Protein AF-A0A093IL78-F1 (afdb_monomer)

Solvent-accessible surface area (backbone atoms only — not comparable to full-atom values): 2815 Å² total; per-residue (Å²): 138,89,77,86,89,76,56,72,69,61,50,52,53,50,48,64,55,23,60,80,68,38,69,69,51,44,57,58,52,59,59,74,78,57,85,88,83,85,76,87,129

Mean predicted aligned error: 3.41 Å

Structure (mmCIF, N/CA/C/O backbone):
data_AF-A0A093IL78-F1
#
_entry.id   AF-A0A093IL78-F1
#
loop_
_atom_site.group_PDB
_atom_site.id
_atom_site.type_symbol
_atom_site.label_atom_id
_atom_site.label_alt_id
_atom_site.label_comp_id
_atom_site.label_asym_id
_atom_site.label_entity_id
_atom_site.label_seq_id
_atom_site.pdbx_PDB_ins_code
_atom_site.Cartn_x
_atom_site.Cartn_y
_atom_site.Cartn_z
_atom_site.occupancy
_atom_site.B_iso_or_equiv
_atom_site.auth_seq_id
_atom_site.auth_comp_id
_atom_site.auth_asym_id
_atom_site.auth_atom_id
_atom_site.pdbx_PDB_model_num
ATOM 1 N N . CYS A 1 1 ? 13.258 -17.907 -14.476 1.00 78.31 1 CYS A N 1
ATOM 2 C CA . CYS A 1 1 ? 12.950 -17.780 -13.035 1.00 78.31 1 CYS A CA 1
ATOM 3 C C . CYS A 1 1 ? 11.698 -16.930 -12.873 1.00 78.31 1 CYS A C 1
ATOM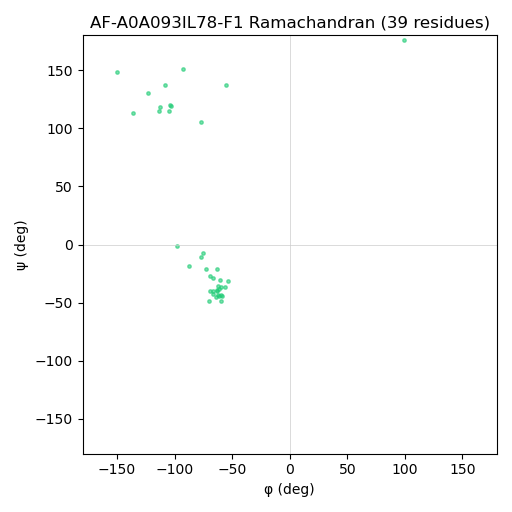 5 O O . CYS A 1 1 ? 11.627 -15.893 -13.517 1.00 78.31 1 CYS A O 1
ATOM 7 N N . ASN A 1 2 ? 10.718 -17.369 -12.080 1.00 86.62 2 ASN A N 1
ATOM 8 C CA . ASN A 1 2 ? 9.512 -16.591 -11.780 1.00 86.62 2 ASN A CA 1
ATOM 9 C C . ASN A 1 2 ? 9.657 -16.029 -10.362 1.00 86.62 2 ASN A C 1
ATOM 11 O O . ASN A 1 2 ? 9.835 -16.803 -9.424 1.00 86.62 2 ASN A O 1
ATOM 15 N N . LEU A 1 3 ? 9.634 -14.705 -10.212 1.00 91.06 3 LEU A N 1
ATOM 16 C CA . LEU A 1 3 ? 9.703 -14.038 -8.914 1.00 91.06 3 LEU A CA 1
ATOM 17 C C . LEU A 1 3 ? 8.362 -13.359 -8.656 1.00 91.06 3 LEU A C 1
ATOM 19 O O . LEU A 1 3 ? 7.963 -12.471 -9.406 1.00 91.06 3 LEU A O 1
ATOM 23 N N . LYS A 1 4 ? 7.663 -13.767 -7.595 1.00 90.88 4 LYS A N 1
ATOM 24 C CA . LYS A 1 4 ? 6.436 -13.094 -7.164 1.00 90.88 4 LYS A CA 1
ATOM 25 C C . LYS A 1 4 ? 6.822 -11.806 -6.434 1.00 90.88 4 LYS A C 1
ATOM 27 O O . LYS A 1 4 ? 7.304 -11.859 -5.311 1.00 90.88 4 LYS A O 1
ATOM 32 N N . ILE A 1 5 ? 6.629 -10.666 -7.093 1.00 94.50 5 ILE A N 1
ATOM 33 C CA . ILE A 1 5 ? 7.072 -9.345 -6.606 1.00 94.50 5 ILE A CA 1
ATOM 34 C C . ILE A 1 5 ? 6.016 -8.688 -5.696 1.00 94.50 5 ILE A C 1
ATOM 36 O O . ILE A 1 5 ? 6.329 -7.783 -4.933 1.00 94.50 5 ILE A O 1
ATOM 40 N N . PHE A 1 6 ? 4.760 -9.148 -5.763 1.00 96.50 6 PHE A N 1
ATOM 41 C CA . PHE A 1 6 ? 3.663 -8.624 -4.952 1.00 96.50 6 PHE A CA 1
ATOM 42 C C . PHE A 1 6 ? 2.601 -9.690 -4.654 1.00 96.50 6 PHE A C 1
ATOM 44 O O . PHE A 1 6 ? 2.349 -10.587 -5.468 1.00 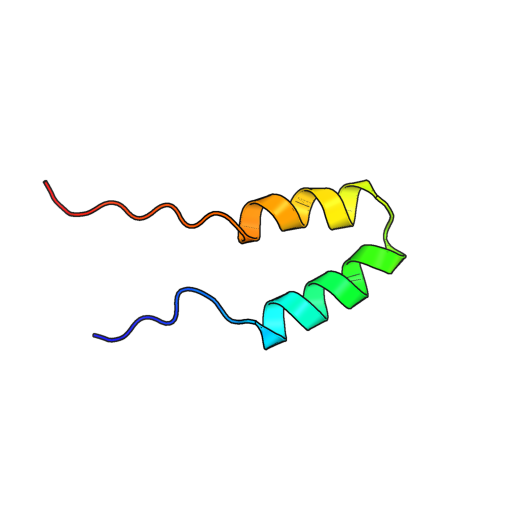96.50 6 PHE A O 1
ATOM 51 N N . ASN A 1 7 ? 1.953 -9.582 -3.492 1.00 96.00 7 ASN A N 1
ATOM 52 C CA . ASN A 1 7 ? 0.868 -10.463 -3.073 1.00 96.00 7 ASN A CA 1
ATOM 53 C C . ASN A 1 7 ? -0.295 -9.668 -2.458 1.00 96.00 7 ASN A C 1
ATOM 55 O O . ASN A 1 7 ? -0.181 -9.129 -1.362 1.00 96.00 7 ASN A O 1
ATOM 59 N N . ASN A 1 8 ? -1.447 -9.667 -3.131 1.00 94.94 8 ASN A N 1
ATOM 60 C CA . ASN A 1 8 ? -2.640 -8.951 -2.669 1.00 94.94 8 ASN A CA 1
ATOM 61 C C . ASN A 1 8 ? -3.176 -9.453 -1.321 1.00 94.94 8 ASN A C 1
ATOM 63 O O . ASN A 1 8 ? -3.671 -8.656 -0.533 1.00 94.94 8 ASN A O 1
ATOM 67 N N . GLN A 1 9 ? -3.094 -10.757 -1.044 1.00 97.44 9 GLN A N 1
ATOM 68 C CA . GLN A 1 9 ? -3.619 -11.312 0.210 1.00 97.44 9 GLN A CA 1
ATOM 69 C C . GLN A 1 9 ? -2.781 -10.869 1.411 1.00 97.44 9 GLN A C 1
ATOM 71 O O . GLN A 1 9 ? -3.316 -10.525 2.459 1.00 97.44 9 GLN A O 1
ATOM 76 N N . GLU A 1 10 ? -1.464 -10.833 1.229 1.00 96.19 10 GLU A N 1
ATOM 77 C CA . GLU A 1 10 ? -0.521 -10.349 2.234 1.00 96.19 10 GLU A CA 1
ATOM 78 C C . GLU A 1 10 ? -0.696 -8.846 2.472 1.00 96.19 10 GLU A C 1
ATOM 80 O O . GLU A 1 10 ? -0.781 -8.403 3.616 1.00 96.19 10 GLU A O 1
ATOM 85 N N . PHE A 1 11 ? -0.865 -8.074 1.394 1.00 97.06 11 PHE A N 1
ATOM 86 C CA . PHE A 1 11 ? -1.171 -6.649 1.489 1.00 97.06 11 PHE A CA 1
ATOM 87 C C . PHE A 1 11 ? -2.481 -6.384 2.244 1.00 97.06 11 PHE A C 1
ATOM 89 O O . PHE A 1 11 ? -2.528 -5.504 3.100 1.00 97.06 11 PHE A O 1
ATOM 96 N N . ALA A 1 12 ? -3.536 -7.156 1.971 1.00 97.19 12 ALA A N 1
ATOM 97 C CA . ALA A 1 12 ? -4.821 -7.011 2.652 1.00 97.19 12 ALA A CA 1
ATOM 98 C C . ALA A 1 12 ? -4.714 -7.290 4.161 1.00 97.19 12 ALA A C 1
ATOM 100 O O . ALA A 1 12 ? -5.301 -6.560 4.961 1.00 97.19 12 ALA A O 1
ATOM 101 N N . ALA A 1 13 ? -3.937 -8.305 4.554 1.00 97.25 13 ALA A N 1
ATOM 102 C CA . ALA A 1 13 ? -3.686 -8.610 5.961 1.00 97.25 13 ALA A CA 1
ATOM 103 C C . ALA A 1 13 ? -2.927 -7.471 6.666 1.00 97.25 13 ALA A C 1
ATOM 105 O O . ALA A 1 13 ? -3.327 -7.044 7.751 1.00 97.25 13 A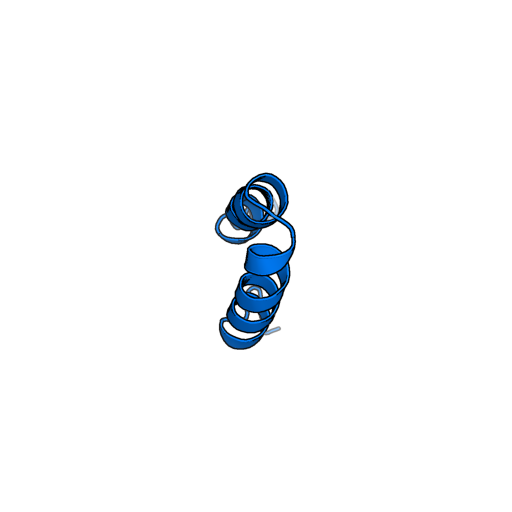LA A O 1
ATOM 106 N N . LEU A 1 14 ? -1.882 -6.934 6.025 1.00 96.31 14 LEU A N 1
ATOM 107 C CA . LEU A 1 14 ? -1.124 -5.788 6.538 1.00 96.31 14 LEU A CA 1
ATOM 108 C C . LEU A 1 14 ? -2.001 -4.539 6.664 1.00 96.31 14 LEU A C 1
ATOM 110 O O . LEU A 1 14 ? -1.968 -3.871 7.692 1.00 96.31 14 LEU A O 1
ATOM 114 N N . LEU A 1 15 ? -2.842 -4.257 5.665 1.00 96.75 15 LEU A N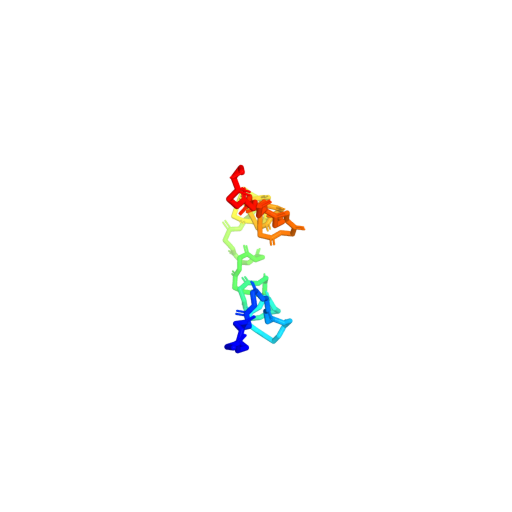 1
ATOM 115 C CA . LEU A 1 15 ? -3.776 -3.134 5.709 1.00 96.75 15 LEU A CA 1
ATOM 116 C C . LEU A 1 15 ? -4.744 -3.252 6.891 1.00 96.75 15 LEU A C 1
ATOM 118 O O . LEU A 1 15 ? -4.891 -2.301 7.657 1.00 96.75 15 LEU A O 1
ATOM 122 N N . ALA A 1 16 ? -5.367 -4.420 7.073 1.00 97.00 16 ALA A N 1
ATOM 123 C CA . ALA A 1 16 ? -6.289 -4.660 8.182 1.00 97.00 16 ALA A CA 1
ATOM 124 C C . ALA A 1 16 ? -5.612 -4.479 9.553 1.00 97.00 16 ALA A C 1
ATOM 126 O O . ALA A 1 16 ? -6.220 -3.950 10.486 1.00 97.00 16 ALA A O 1
ATOM 127 N N . GLN A 1 17 ? -4.340 -4.868 9.674 1.00 96.19 17 GLN A N 1
ATOM 128 C CA . GLN A 1 17 ? -3.562 -4.658 10.890 1.00 96.19 17 GLN A CA 1
ATOM 129 C C . GLN A 1 17 ? -3.233 -3.173 11.112 1.00 96.19 17 GLN A C 1
ATOM 131 O O . GLN A 1 17 ? -3.467 -2.652 12.205 1.00 96.19 17 GLN A O 1
ATOM 136 N N . SER A 1 18 ? -2.730 -2.477 10.088 1.00 96.31 18 SER A N 1
ATOM 137 C CA . SER A 1 18 ? -2.261 -1.091 10.206 1.00 96.31 18 SER A CA 1
ATOM 138 C C . SER A 1 18 ? -3.379 -0.079 10.443 1.00 96.31 18 SER A C 1
ATOM 140 O O . SER A 1 18 ? -3.129 0.935 11.089 1.00 96.31 18 SER A O 1
ATOM 142 N N . VAL A 1 19 ? -4.616 -0.349 10.005 1.00 95.44 19 VAL A N 1
ATOM 143 C CA . VAL A 1 19 ? -5.771 0.527 10.301 1.00 95.44 19 VAL A CA 1
ATOM 144 C C . VAL A 1 19 ? -5.957 0.724 11.810 1.00 95.44 19 VAL A C 1
ATOM 146 O O . VAL A 1 19 ? -6.248 1.832 12.254 1.00 95.44 19 VAL A O 1
ATOM 149 N N . ASN A 1 20 ? -5.710 -0.314 12.614 1.00 94.69 20 ASN A N 1
ATOM 150 C CA . ASN A 1 20 ? -5.831 -0.249 14.074 1.00 94.69 20 ASN A CA 1
ATOM 151 C C . ASN A 1 20 ? -4.648 0.462 14.758 1.00 94.69 20 ASN A C 1
ATOM 153 O O . ASN A 1 20 ? -4.710 0.752 15.949 1.00 94.69 20 ASN A O 1
ATOM 157 N N . GLN A 1 21 ? -3.568 0.738 14.022 1.00 94.56 21 GLN A N 1
ATOM 158 C CA . GLN A 1 21 ? -2.339 1.359 14.529 1.00 94.56 21 GLN A CA 1
ATOM 159 C C . GLN A 1 21 ? -2.282 2.872 14.256 1.00 94.56 21 GLN A C 1
ATOM 161 O O . GLN A 1 21 ? -1.330 3.538 14.658 1.00 94.56 21 GLN A O 1
ATOM 166 N N . GLY A 1 22 ? -3.306 3.423 13.597 1.00 94.31 22 GLY A N 1
ATOM 167 C CA . GLY A 1 22 ? -3.434 4.848 13.304 1.00 94.31 22 GLY A CA 1
ATOM 168 C C . GLY A 1 22 ? -3.013 5.235 11.884 1.00 94.31 22 GLY A C 1
ATOM 169 O O . GLY A 1 22 ? -2.550 4.423 11.084 1.00 94.31 22 GLY A O 1
ATOM 170 N N . PHE A 1 23 ? -3.199 6.517 11.564 1.00 94.88 23 PHE A N 1
ATOM 171 C CA . PHE A 1 23 ? -3.017 7.052 10.211 1.00 94.88 23 PHE A CA 1
ATOM 172 C C . PHE A 1 23 ? -1.601 6.842 9.665 1.00 94.88 23 PHE A C 1
ATOM 174 O O . PHE A 1 23 ? -1.439 6.433 8.518 1.00 94.88 23 PHE A O 1
ATOM 181 N N . GLU A 1 24 ? -0.577 7.098 10.481 1.00 96.06 24 GLU A N 1
ATOM 182 C CA . GLU A 1 24 ? 0.816 7.016 10.040 1.00 96.06 24 GLU A CA 1
ATOM 183 C C . GLU A 1 24 ? 1.201 5.592 9.611 1.00 96.06 24 GLU A C 1
ATOM 185 O O . GLU A 1 24 ? 1.856 5.416 8.582 1.00 96.06 24 GLU A O 1
ATOM 190 N N . ALA A 1 25 ? 0.718 4.573 10.330 1.00 94.75 25 ALA A N 1
ATOM 191 C CA . ALA A 1 25 ? 0.946 3.172 9.989 1.00 94.75 25 ALA A CA 1
ATOM 192 C C . ALA A 1 25 ? 0.349 2.814 8.617 1.00 94.75 25 ALA A C 1
ATOM 194 O O . ALA A 1 25 ? 1.023 2.197 7.793 1.00 94.75 25 ALA A O 1
ATOM 195 N N . VAL A 1 26 ? -0.881 3.259 8.331 1.00 96.12 26 VAL A N 1
ATOM 196 C CA . VAL A 1 26 ? -1.521 3.064 7.017 1.00 96.12 26 VAL A CA 1
ATOM 197 C C . VAL A 1 26 ? -0.800 3.859 5.926 1.00 96.12 26 VAL A C 1
ATOM 199 O O . VAL A 1 26 ? -0.586 3.348 4.828 1.00 96.12 26 VAL A O 1
ATOM 202 N N . TYR A 1 27 ? -0.377 5.090 6.220 1.00 96.94 27 TYR A N 1
ATOM 203 C CA . TYR A 1 27 ? 0.312 5.948 5.257 1.00 96.94 27 TYR A CA 1
ATOM 204 C C . TYR A 1 27 ? 1.629 5.327 4.770 1.00 96.94 27 TYR A C 1
ATOM 206 O O . TYR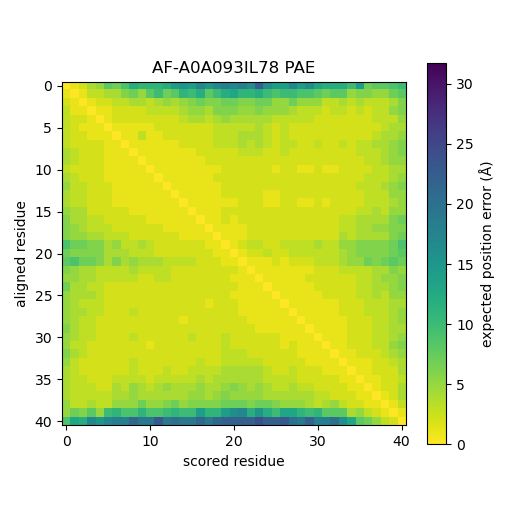 A 1 27 ? 1.922 5.371 3.571 1.00 96.94 27 TYR A O 1
ATOM 214 N N . GLN A 1 28 ? 2.384 4.666 5.655 1.00 94.88 28 GLN A N 1
ATOM 215 C CA . GLN A 1 28 ? 3.603 3.940 5.277 1.00 94.88 28 GLN A CA 1
ATOM 216 C C . GLN A 1 28 ? 3.340 2.812 4.263 1.00 94.88 28 GLN A C 1
ATOM 218 O O . GLN A 1 28 ? 4.192 2.567 3.403 1.00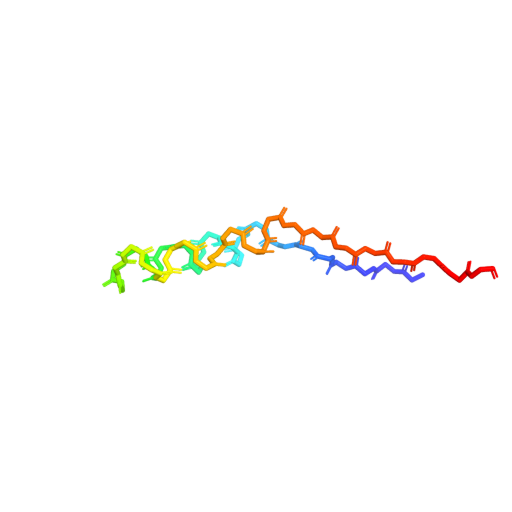 94.88 28 GLN A O 1
ATOM 223 N N . LEU A 1 29 ? 2.159 2.175 4.286 1.00 96.12 29 LEU A N 1
ATOM 224 C CA . LEU A 1 29 ? 1.804 1.115 3.331 1.00 96.12 29 LEU A 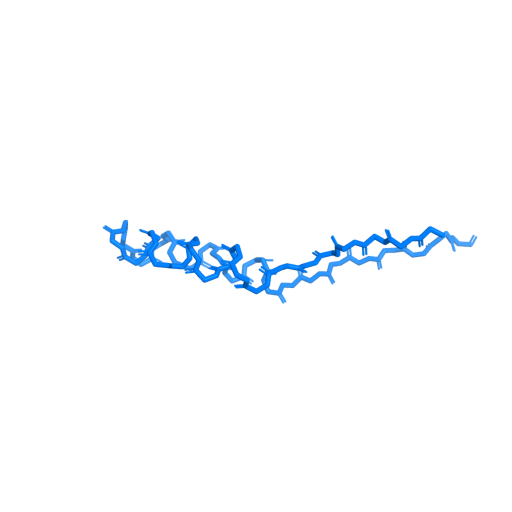CA 1
ATOM 225 C C . LEU A 1 29 ? 1.747 1.616 1.880 1.00 96.12 29 LEU A C 1
ATOM 227 O O . LEU A 1 29 ? 1.955 0.823 0.963 1.00 96.12 29 LEU A O 1
ATOM 231 N N . THR A 1 30 ? 1.576 2.925 1.651 1.00 96.12 30 THR A N 1
ATOM 232 C CA . THR A 1 30 ? 1.640 3.549 0.312 1.00 96.12 30 THR A CA 1
ATOM 233 C C . THR A 1 30 ? 2.938 3.205 -0.421 1.00 96.12 30 THR A C 1
ATOM 235 O O . THR A 1 30 ? 2.959 3.053 -1.643 1.00 96.12 30 THR A O 1
ATOM 238 N N . ARG A 1 31 ? 4.037 3.017 0.322 1.00 94.88 31 ARG A N 1
ATOM 239 C CA . ARG A 1 31 ? 5.340 2.644 -0.245 1.00 94.88 31 ARG A CA 1
ATOM 240 C C . ARG A 1 31 ? 5.335 1.242 -0.855 1.00 94.88 31 ARG A C 1
ATOM 242 O O . ARG A 1 31 ? 6.065 1.019 -1.815 1.00 94.88 31 ARG A O 1
ATOM 249 N N . MET A 1 32 ? 4.506 0.325 -0.352 1.00 94.44 32 MET A N 1
ATOM 250 C CA . MET A 1 32 ? 4.375 -1.027 -0.910 1.00 94.44 32 MET A CA 1
ATOM 251 C C . MET A 1 32 ? 3.633 -1.044 -2.250 1.00 94.44 32 MET A C 1
ATOM 253 O O . MET A 1 32 ? 3.818 -1.968 -3.035 1.00 94.44 32 MET A O 1
ATOM 257 N N . CYS A 1 33 ? 2.845 -0.007 -2.551 1.00 95.06 33 CYS A N 1
ATOM 258 C CA . CYS A 1 33 ? 2.160 0.139 -3.837 1.00 95.06 33 CYS A CA 1
ATOM 259 C C . CYS A 1 33 ? 3.103 0.562 -4.979 1.00 95.06 33 CYS A C 1
ATOM 261 O O . CYS A 1 33 ? 2.684 0.607 -6.133 1.00 95.06 33 CYS A O 1
ATOM 263 N N . THR A 1 34 ? 4.365 0.894 -4.681 1.00 95.69 34 THR A N 1
ATOM 264 C CA . THR A 1 34 ? 5.358 1.317 -5.677 1.00 95.69 34 THR A CA 1
ATOM 265 C C . THR A 1 34 ? 6.479 0.289 -5.783 1.00 95.69 34 THR A C 1
ATOM 267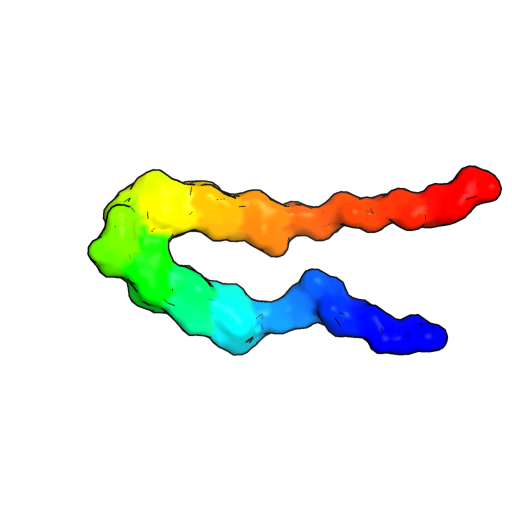 O O . THR A 1 34 ? 7.275 0.127 -4.862 1.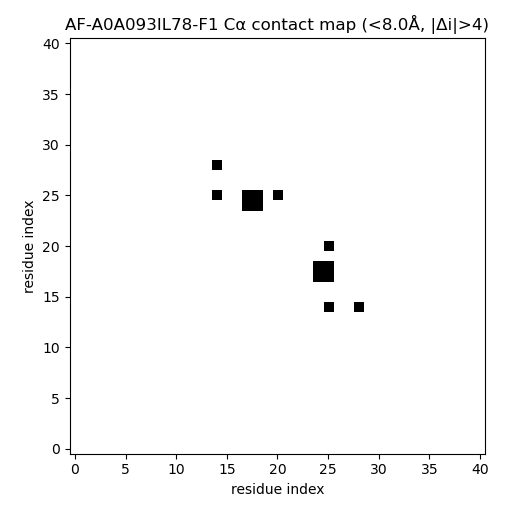00 95.69 34 THR A O 1
ATOM 270 N N . ILE A 1 35 ? 6.597 -0.361 -6.941 1.00 95.25 35 ILE A N 1
ATOM 271 C CA . ILE A 1 35 ? 7.664 -1.329 -7.221 1.00 95.25 35 ILE A CA 1
ATOM 272 C C . ILE A 1 35 ? 8.711 -0.660 -8.113 1.00 95.25 35 ILE A C 1
ATOM 274 O O . ILE A 1 35 ? 8.413 -0.239 -9.229 1.00 95.25 35 ILE A O 1
ATOM 278 N N . ARG A 1 36 ? 9.952 -0.561 -7.624 1.00 95.44 36 ARG A N 1
ATOM 279 C CA . ARG A 1 36 ? 11.100 -0.057 -8.393 1.00 95.44 36 ARG A CA 1
ATOM 280 C C . ARG A 1 36 ? 11.975 -1.237 -8.799 1.00 95.44 36 ARG A C 1
ATOM 282 O O . ARG A 1 36 ? 12.552 -1.889 -7.936 1.00 95.44 36 ARG A O 1
ATOM 289 N N . MET A 1 37 ? 12.073 -1.497 -10.099 1.00 94.12 37 MET A N 1
ATOM 290 C CA . MET A 1 37 ? 12.904 -2.565 -10.655 1.00 94.12 37 MET A CA 1
ATOM 291 C C . MET A 1 37 ? 13.893 -1.973 -11.658 1.00 94.12 37 MET A C 1
ATOM 293 O O . MET A 1 37 ? 13.503 -1.202 -12.532 1.00 94.12 37 MET A O 1
ATOM 297 N N . SER A 1 38 ? 15.166 -2.333 -11.514 1.00 94.69 38 SER A N 1
ATOM 298 C CA . SER A 1 38 ? 16.235 -1.946 -12.433 1.00 94.69 38 SER A CA 1
ATOM 299 C C . SER A 1 38 ? 16.663 -3.159 -13.244 1.00 94.69 38 SER A C 1
ATOM 301 O O . SER A 1 38 ? 16.835 -4.245 -12.692 1.00 94.69 38 SER A O 1
ATOM 303 N N . PHE A 1 39 ? 16.866 -2.962 -14.541 1.00 93.12 39 PHE A N 1
ATOM 304 C CA . PHE A 1 39 ? 17.483 -3.958 -15.409 1.00 93.12 39 PHE A CA 1
ATOM 305 C C . PHE A 1 39 ? 18.991 -3.714 -15.469 1.00 93.12 39 PHE A C 1
ATOM 307 O O . PHE A 1 39 ? 19.447 -2.581 -15.282 1.00 93.12 39 PHE A O 1
ATOM 314 N N . VAL A 1 40 ? 19.763 -4.783 -15.686 1.00 90.12 40 VAL A N 1
ATOM 315 C CA . VAL A 1 40 ? 21.201 -4.666 -15.967 1.00 90.12 40 VAL A CA 1
ATOM 316 C C . VAL A 1 40 ? 21.374 -3.730 -17.163 1.00 90.12 40 VAL A C 1
ATOM 318 O O . VAL A 1 40 ? 20.582 -3.793 -18.103 1.00 90.12 40 VAL A O 1
ATOM 321 N N . LYS A 1 41 ? 22.356 -2.832 -17.079 1.00 69.44 41 LYS A N 1
ATOM 322 C CA . LYS A 1 41 ? 22.712 -1.954 -18.196 1.00 69.44 41 LYS A CA 1
ATOM 323 C C . LYS A 1 41 ? 23.273 -2.751 -19.363 1.00 69.44 41 LYS A C 1
ATOM 325 O O . LYS A 1 41 ? 24.002 -3.730 -19.089 1.00 69.44 41 LYS A O 1
#

Secondary structure (DSSP, 8-state):
-------HHHHHHHHHHHHTT-HHHHHHHGGGG--------

Sequence (41 aa):
CNLKIFNNQEFAALLAQSVNQGFEAVYQLTRMCTIRMSFVK

Radius of gyration: 13.25 Å; Cα contacts (8 Å, |Δi|>4): 7; chains: 1; bounding box: 29×25×33 Å

InterPro domains:
  IPR001132 SMAD domain [PS51076] (1-41)
  IPR008984 SMAD/FHA domain superfamily [SSF49879] (1-41)
  IPR013790 SMAD/Dwarfins [PTHR13703] (1-41)
  IPR017855 SMAD-like domain superfamily [G3DSA:2.60.200.10] (1-41)

pLDDT: mean 93.99, std 5.11, range [69.44, 97.44]

Organism: Eurypyga helias (NCBI:txid54383)

Foldseek 3Di:
DDDDLDDPVVLVVQCVVQVVVDDVSNVVSVVSVDDDDDDDD